Protein AF-A0A2T2SZ74-F1 (afdb_monomer_lite)

Structure (mmCIF, N/CA/C/O backbone):
data_AF-A0A2T2SZ74-F1
#
_entry.id   AF-A0A2T2SZ74-F1
#
loop_
_atom_site.group_PDB
_atom_site.id
_atom_site.type_symbol
_atom_site.label_atom_id
_atom_site.label_alt_id
_atom_site.label_comp_id
_atom_site.label_asym_id
_atom_site.label_entity_id
_atom_site.label_seq_id
_atom_site.pdbx_PDB_ins_code
_atom_site.Cartn_x
_atom_site.Cartn_y
_atom_site.Cartn_z
_atom_site.occupancy
_atom_site.B_iso_or_equiv
_atom_site.auth_seq_id
_atom_site.auth_comp_id
_atom_site.auth_asym_id
_atom_site.auth_atom_id
_atom_site.pdbx_PDB_model_num
ATOM 1 N N . PHE A 1 1 ? 0.973 -10.453 18.880 1.00 66.38 1 PHE A N 1
ATOM 2 C CA . PHE A 1 1 ? 1.514 -9.460 17.927 1.00 66.38 1 PHE A CA 1
ATOM 3 C C . PHE A 1 1 ? 2.336 -10.103 16.810 1.00 66.38 1 PHE A C 1
ATOM 5 O O . PHE A 1 1 ? 1.967 -9.933 15.658 1.00 66.38 1 PHE A O 1
ATOM 12 N N . HIS A 1 2 ? 3.366 -10.906 17.109 1.00 70.88 2 HIS A N 1
ATOM 13 C CA . HIS A 1 2 ? 4.207 -11.551 16.082 1.00 70.88 2 HIS 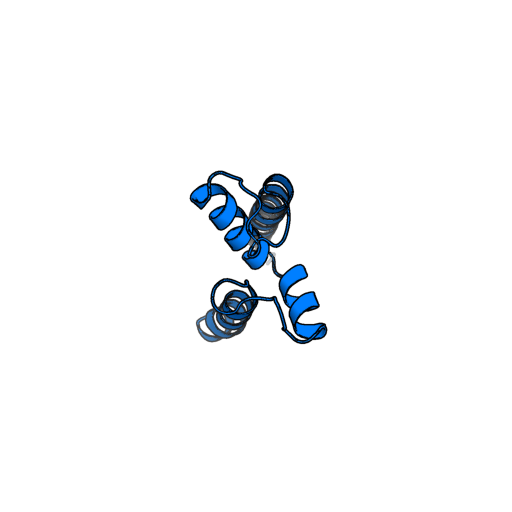A CA 1
ATOM 14 C C . HIS A 1 2 ? 3.452 -12.371 15.026 1.00 70.88 2 HIS A C 1
ATOM 16 O O . HIS A 1 2 ? 3.762 -12.256 13.847 1.00 70.88 2 HIS A O 1
ATOM 22 N N . ALA A 1 3 ? 2.445 -13.156 15.426 1.00 79.06 3 ALA A N 1
ATOM 23 C CA . ALA A 1 3 ? 1.671 -13.964 14.484 1.00 79.06 3 ALA A CA 1
ATOM 24 C C . ALA A 1 3 ? 0.915 -13.105 13.458 1.00 79.06 3 ALA A C 1
ATOM 26 O O . ALA A 1 3 ? 0.960 -13.409 12.279 1.00 79.06 3 ALA A O 1
ATOM 27 N N . ILE A 1 4 ? 0.288 -12.002 13.884 1.00 80.25 4 ILE A N 1
ATOM 28 C CA . ILE A 1 4 ? -0.419 -11.075 12.985 1.00 80.25 4 ILE A CA 1
ATOM 29 C C . ILE A 1 4 ? 0.587 -10.386 12.062 1.00 80.25 4 ILE A C 1
ATOM 31 O O . ILE A 1 4 ? 0.401 -10.376 10.850 1.00 80.25 4 ILE A O 1
ATOM 35 N N . MET A 1 5 ? 1.687 -9.871 12.619 1.00 79.44 5 MET A N 1
ATOM 36 C CA . MET A 1 5 ? 2.720 -9.216 11.818 1.00 79.44 5 MET A CA 1
ATOM 37 C C . MET A 1 5 ? 3.245 -10.159 10.734 1.00 79.44 5 MET A C 1
ATOM 39 O O . MET A 1 5 ? 3.215 -9.798 9.568 1.00 79.44 5 MET A O 1
ATOM 43 N N . ASN A 1 6 ? 3.621 -11.392 11.075 1.00 82.31 6 ASN A N 1
ATOM 44 C CA . ASN A 1 6 ? 4.183 -12.328 10.102 1.00 82.31 6 ASN A CA 1
ATOM 45 C C . ASN A 1 6 ? 3.132 -12.901 9.141 1.00 82.31 6 ASN A C 1
ATOM 47 O O . ASN A 1 6 ? 3.411 -13.011 7.951 1.00 82.31 6 ASN A O 1
ATOM 51 N N . LEU A 1 7 ? 1.930 -13.231 9.623 1.00 85.69 7 LEU A N 1
ATOM 52 C CA . LEU A 1 7 ? 0.870 -13.817 8.798 1.00 85.69 7 LEU A CA 1
ATOM 53 C C . LEU A 1 7 ? 0.368 -12.847 7.729 1.00 85.69 7 LEU A C 1
ATOM 55 O O . LEU A 1 7 ? -0.019 -13.306 6.665 1.00 85.69 7 LEU A O 1
ATOM 59 N N . PHE A 1 8 ? 0.377 -11.536 7.986 1.00 84.38 8 PHE A N 1
ATOM 60 C CA . PHE A 1 8 ? -0.064 -10.540 7.008 1.00 84.38 8 PHE A CA 1
ATOM 61 C C . PHE A 1 8 ? 1.098 -9.904 6.233 1.00 84.38 8 PHE A C 1
ATOM 63 O O . PHE A 1 8 ? 0.998 -9.779 5.014 1.00 84.38 8 PHE A O 1
ATOM 70 N N . LEU A 1 9 ? 2.218 -9.542 6.878 1.00 83.94 9 LEU A N 1
ATOM 71 C CA . LEU A 1 9 ? 3.336 -8.900 6.168 1.00 83.94 9 LEU A CA 1
ATOM 72 C C . LEU A 1 9 ? 4.031 -9.836 5.191 1.00 83.94 9 LEU A C 1
ATOM 74 O O . LEU A 1 9 ? 4.348 -9.391 4.092 1.00 83.94 9 LEU A O 1
ATOM 78 N N . LEU A 1 10 ? 4.273 -11.101 5.554 1.00 85.88 10 LEU A N 1
ATOM 79 C CA . LEU A 1 10 ? 4.962 -12.027 4.652 1.00 85.88 10 LEU A CA 1
ATOM 80 C C . LEU A 1 10 ? 4.205 -12.207 3.330 1.00 85.88 10 LEU A C 1
ATOM 82 O O . LEU A 1 10 ? 4.814 -11.960 2.288 1.00 85.88 10 LEU A O 1
ATOM 86 N N . PRO A 1 11 ? 2.904 -12.564 3.307 1.00 83.44 11 PRO A N 1
ATOM 87 C CA . PRO A 1 11 ? 2.195 -12.701 2.041 1.00 83.44 11 PRO A CA 1
ATOM 88 C C . PRO A 1 11 ? 2.067 -11.370 1.300 1.00 83.44 11 PRO A C 1
ATOM 90 O O . PRO A 1 11 ? 2.269 -11.355 0.090 1.00 83.44 11 PRO A O 1
ATOM 93 N N . LEU A 1 12 ? 1.815 -10.246 1.985 1.00 86.06 12 LEU A N 1
ATOM 94 C CA . LEU A 1 12 ? 1.769 -8.930 1.330 1.00 86.06 12 LEU A CA 1
ATOM 95 C C . LEU A 1 12 ? 3.104 -8.565 0.674 1.00 86.06 12 LEU A C 1
ATOM 97 O O . LEU A 1 12 ? 3.124 -7.982 -0.408 1.00 86.06 12 LEU A O 1
ATOM 101 N N . TRP A 1 13 ? 4.221 -8.915 1.302 1.00 84.88 13 TRP A N 1
ATOM 102 C CA . TRP A 1 13 ? 5.546 -8.666 0.755 1.00 84.88 13 TRP A CA 1
ATOM 103 C C . TRP A 1 13 ? 5.861 -9.596 -0.421 1.00 84.88 13 TRP A C 1
ATOM 105 O O . TRP A 1 13 ? 6.303 -9.119 -1.468 1.00 84.88 13 TRP A O 1
ATOM 115 N N . PHE A 1 14 ? 5.550 -10.890 -0.314 1.00 84.88 14 PHE A N 1
ATOM 116 C CA . PHE A 1 14 ? 5.712 -11.841 -1.419 1.00 84.88 14 PHE A CA 1
ATOM 117 C C . PHE A 1 14 ? 4.863 -11.474 -2.643 1.00 84.88 14 PHE A C 1
ATOM 119 O O . PHE A 1 14 ? 5.350 -11.547 -3.771 1.00 84.88 14 PHE A O 1
ATOM 126 N N . LEU A 1 15 ? 3.627 -11.017 -2.426 1.00 85.31 15 LEU A N 1
ATOM 127 C CA . LEU A 1 15 ? 2.703 -10.588 -3.479 1.00 85.31 15 LEU A CA 1
ATOM 128 C C . LEU A 1 15 ? 2.890 -9.125 -3.911 1.00 85.31 15 LEU A C 1
ATOM 130 O O . LEU A 1 15 ? 2.093 -8.617 -4.689 1.00 85.31 15 LEU A O 1
ATOM 134 N N . SER A 1 16 ? 3.907 -8.413 -3.427 1.00 82.31 16 SER A N 1
ATOM 135 C CA . SER A 1 16 ? 4.141 -7.012 -3.821 1.00 82.31 16 SER A CA 1
ATOM 136 C C . SER A 1 16 ? 4.798 -6.855 -5.199 1.00 82.31 16 SER A C 1
ATOM 138 O O . SER A 1 16 ? 4.997 -5.739 -5.673 1.00 82.31 16 SER A O 1
ATOM 140 N N . GLY A 1 17 ? 5.220 -7.953 -5.831 1.00 78.94 17 GLY A N 1
ATOM 141 C CA . GLY A 1 17 ? 6.026 -7.894 -7.052 1.00 78.94 17 GLY A CA 1
ATOM 142 C C . GLY A 1 17 ? 7.497 -7.506 -6.819 1.00 78.94 17 GLY A C 1
ATOM 143 O O . GLY A 1 17 ? 8.237 -7.287 -7.780 1.00 78.94 17 GLY A O 1
ATOM 144 N N . ALA A 1 18 ? 7.941 -7.377 -5.559 1.00 80.50 18 ALA A N 1
ATOM 145 C CA . ALA A 1 18 ? 9.341 -7.104 -5.217 1.00 80.50 18 ALA A CA 1
ATOM 146 C C . ALA A 1 18 ? 10.221 -8.360 -5.304 1.00 80.50 18 ALA A C 1
ATOM 148 O O . ALA A 1 18 ? 11.291 -8.313 -5.904 1.00 80.50 18 ALA A O 1
ATOM 149 N N . MET A 1 19 ? 9.758 -9.468 -4.714 1.00 81.19 19 MET A N 1
ATOM 150 C CA . MET A 1 19 ? 10.468 -10.755 -4.684 1.00 81.19 19 MET A CA 1
ATOM 151 C C . MET A 1 19 ? 10.272 -11.566 -5.966 1.00 81.19 19 MET A C 1
ATOM 153 O O . MET A 1 19 ? 11.222 -12.151 -6.477 1.00 81.19 19 MET A O 1
ATOM 157 N N . PHE A 1 20 ? 9.041 -11.591 -6.481 1.00 81.62 20 PHE A N 1
ATOM 158 C CA . PHE A 1 20 ? 8.664 -12.373 -7.653 1.00 81.62 20 PHE A CA 1
ATOM 159 C C . PHE A 1 20 ? 8.013 -11.471 -8.703 1.00 81.62 20 PHE A C 1
ATOM 161 O O . PHE A 1 20 ? 7.089 -10.730 -8.362 1.00 81.62 20 PHE A O 1
ATOM 168 N N . PRO A 1 21 ? 8.458 -11.510 -9.969 1.00 77.00 21 PRO A N 1
ATOM 169 C CA . PRO A 1 21 ? 7.824 -10.743 -11.032 1.00 77.00 21 PRO A CA 1
ATOM 170 C C . PRO A 1 21 ? 6.407 -11.262 -11.314 1.00 77.00 21 PRO A C 1
ATOM 172 O O . PRO A 1 21 ? 6.147 -12.463 -11.268 1.00 77.00 21 PRO A O 1
ATOM 175 N N . ILE A 1 22 ? 5.488 -10.350 -11.642 1.00 77.56 22 ILE A N 1
ATOM 176 C CA . ILE A 1 22 ? 4.092 -10.689 -11.972 1.00 77.56 22 ILE A CA 1
ATOM 177 C C . ILE A 1 22 ? 3.939 -11.286 -13.383 1.00 77.56 22 ILE A C 1
ATOM 179 O O . ILE A 1 22 ? 2.966 -11.988 -13.661 1.00 77.56 22 ILE A O 1
ATOM 183 N N . SER A 1 23 ? 4.900 -11.034 -14.279 1.00 74.06 23 SER A N 1
ATOM 184 C CA . SER A 1 23 ? 4.888 -11.527 -15.658 1.00 74.06 23 SER A CA 1
ATOM 185 C C . SER A 1 23 ? 4.978 -13.057 -15.682 1.00 74.06 23 SER A C 1
ATOM 187 O O . SER A 1 23 ? 6.041 -13.620 -15.426 1.00 74.06 23 SER A O 1
ATOM 189 N N . GLY A 1 24 ? 3.857 -13.719 -15.983 1.00 75.25 24 GLY A N 1
ATOM 190 C CA . GLY A 1 24 ? 3.738 -15.183 -16.026 1.00 75.25 24 GLY A CA 1
ATOM 191 C C . GLY A 1 24 ? 3.084 -15.821 -14.793 1.00 75.25 24 GLY A C 1
ATOM 192 O O . GLY A 1 24 ? 2.968 -17.043 -14.739 1.00 75.25 24 GLY A O 1
ATOM 193 N N . ALA A 1 25 ? 2.626 -15.030 -13.816 1.00 82.00 25 ALA A N 1
ATOM 194 C CA . ALA A 1 25 ? 1.902 -15.549 -12.654 1.00 82.00 25 ALA A CA 1
ATOM 195 C C . ALA A 1 25 ? 0.471 -16.000 -13.009 1.00 82.00 25 ALA A C 1
ATOM 197 O O . ALA A 1 25 ? -0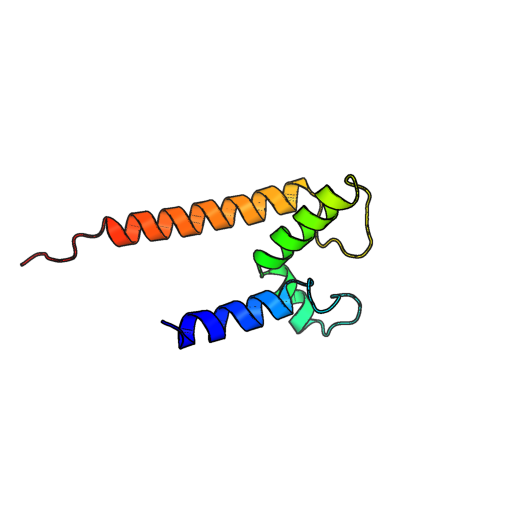.143 -15.487 -13.947 1.00 82.00 25 ALA A O 1
ATOM 198 N N . ALA A 1 26 ? -0.096 -16.920 -12.219 1.00 86.62 26 ALA A N 1
ATOM 199 C CA . ALA A 1 26 ? -1.490 -17.346 -12.369 1.00 86.62 26 ALA A CA 1
ATOM 200 C C . ALA A 1 26 ? -2.463 -16.149 -12.242 1.00 86.62 26 ALA A C 1
ATOM 202 O O . ALA A 1 26 ? -2.212 -15.263 -11.420 1.00 86.62 26 ALA A O 1
ATOM 203 N N . PRO A 1 27 ? -3.603 -16.125 -12.964 1.00 85.31 27 PRO A N 1
ATOM 204 C CA . PRO A 1 27 ? -4.526 -14.980 -12.967 1.00 85.31 27 PRO A CA 1
ATOM 205 C C . PRO A 1 27 ? -5.005 -14.552 -11.572 1.00 85.31 27 PRO A C 1
ATOM 207 O O . PRO A 1 27 ? -5.137 -13.365 -11.290 1.00 85.31 27 PRO A O 1
ATOM 210 N N . VAL A 1 28 ? -5.201 -15.517 -10.668 1.00 87.00 28 VAL A N 1
ATOM 211 C CA . VAL A 1 28 ? -5.587 -15.257 -9.271 1.00 87.00 28 VAL A CA 1
ATOM 212 C C . VAL A 1 28 ? -4.498 -14.486 -8.524 1.00 87.00 28 VAL A C 1
ATOM 214 O O . VAL A 1 28 ? -4.794 -13.529 -7.815 1.00 87.00 28 VAL A O 1
ATOM 217 N N . LEU A 1 29 ? -3.229 -14.863 -8.705 1.00 84.31 29 LEU A N 1
ATOM 218 C CA . LEU A 1 29 ? -2.106 -14.156 -8.089 1.00 84.31 29 LEU A CA 1
ATOM 219 C C . LEU A 1 29 ? -1.973 -12.746 -8.657 1.00 84.31 29 LEU A C 1
ATOM 221 O O . LEU A 1 29 ? -1.737 -11.816 -7.894 1.00 84.31 29 LEU A O 1
ATOM 225 N N . GLN A 1 30 ? -2.190 -12.574 -9.964 1.00 84.31 30 GLN A N 1
ATOM 226 C CA . GLN A 1 30 ? -2.189 -11.246 -10.571 1.00 84.31 30 GLN A CA 1
ATOM 227 C C . GLN A 1 30 ? -3.249 -10.351 -9.920 1.00 84.31 30 GLN A C 1
ATOM 229 O O . GLN A 1 30 ? -2.924 -9.253 -9.475 1.00 84.31 30 GLN A O 1
ATOM 234 N N . ALA A 1 31 ? -4.485 -10.840 -9.772 1.00 86.00 31 ALA A N 1
ATOM 235 C CA . ALA A 1 31 ? -5.555 -10.093 -9.111 1.00 86.00 31 ALA A CA 1
ATOM 236 C C . ALA A 1 31 ? -5.193 -9.700 -7.666 1.00 86.00 31 ALA A C 1
ATOM 238 O O . ALA A 1 31 ? -5.431 -8.564 -7.256 1.00 86.00 31 ALA A O 1
ATOM 239 N N . LEU A 1 32 ? -4.560 -10.601 -6.906 1.00 87.12 32 LEU A N 1
ATOM 240 C CA . LEU A 1 32 ? -4.119 -10.295 -5.543 1.00 87.12 32 LEU A CA 1
ATOM 241 C C . LEU A 1 32 ? -3.014 -9.224 -5.504 1.00 87.12 32 LEU A C 1
ATOM 243 O O . LEU A 1 32 ? -3.031 -8.368 -4.619 1.00 87.12 32 LEU A O 1
ATOM 247 N N . VAL A 1 33 ? -2.088 -9.224 -6.468 1.00 87.38 33 VAL A N 1
ATOM 248 C CA . VAL A 1 33 ? -1.042 -8.189 -6.584 1.00 87.38 33 VAL A CA 1
ATOM 249 C C . VAL A 1 33 ? -1.663 -6.818 -6.881 1.00 87.38 33 VAL A C 1
ATOM 251 O O . VAL A 1 33 ? -1.225 -5.826 -6.299 1.00 87.38 33 VAL A O 1
ATOM 254 N N . TRP A 1 34 ? -2.703 -6.759 -7.723 1.00 84.31 34 TRP A N 1
ATOM 255 C CA . TRP A 1 34 ? -3.427 -5.522 -8.064 1.00 84.31 34 TRP A CA 1
ATOM 256 C C . TRP A 1 34 ? -4.188 -4.906 -6.885 1.00 84.31 34 TRP A C 1
ATOM 258 O O . TRP A 1 34 ? -4.318 -3.684 -6.812 1.00 84.31 34 TRP A O 1
ATOM 268 N N . VAL A 1 35 ? -4.686 -5.731 -5.962 1.00 88.00 35 VAL A N 1
ATOM 269 C CA . VAL A 1 35 ? -5.377 -5.270 -4.743 1.00 88.00 35 VAL A CA 1
ATOM 270 C C . VAL A 1 35 ? -4.384 -4.841 -3.659 1.00 88.00 35 VAL A C 1
ATOM 272 O O . VAL A 1 35 ? -4.705 -4.015 -2.806 1.00 88.00 35 VAL A O 1
ATOM 275 N N . ASN A 1 36 ? -3.168 -5.383 -3.678 1.00 89.50 36 ASN A N 1
ATOM 276 C CA . ASN A 1 36 ? -2.172 -5.141 -2.646 1.00 89.50 36 ASN A CA 1
ATOM 277 C C . ASN A 1 36 ? -1.578 -3.711 -2.733 1.00 89.50 36 ASN A C 1
ATOM 279 O O . ASN A 1 36 ? -0.866 -3.397 -3.690 1.00 89.50 36 ASN A O 1
ATOM 283 N N . PRO A 1 37 ? -1.775 -2.846 -1.715 1.00 85.88 37 PRO A N 1
ATOM 284 C CA . PRO A 1 37 ? -1.256 -1.474 -1.716 1.00 85.88 37 PRO A CA 1
ATOM 285 C C . PRO A 1 37 ? 0.281 -1.410 -1.698 1.00 85.88 37 PRO A C 1
ATOM 287 O O . PRO A 1 37 ? 0.865 -0.426 -2.159 1.00 85.88 37 PRO A O 1
ATOM 290 N N . VAL A 1 38 ? 0.950 -2.462 -1.208 1.00 87.38 38 VAL A N 1
ATOM 291 C CA . VAL A 1 38 ? 2.420 -2.558 -1.180 1.00 87.38 38 VAL A CA 1
ATOM 292 C C . VAL A 1 38 ? 2.987 -2.687 -2.597 1.00 87.38 38 VAL A C 1
ATOM 294 O O . VAL A 1 38 ? 4.067 -2.164 -2.869 1.00 87.38 38 VAL A O 1
ATOM 297 N N . SER A 1 39 ? 2.243 -3.289 -3.530 1.00 89.31 39 SER A N 1
ATOM 298 C CA . SER A 1 39 ? 2.647 -3.395 -4.938 1.00 89.31 39 SER A CA 1
ATOM 299 C C . SER A 1 39 ? 2.831 -2.022 -5.587 1.00 89.31 39 SER A C 1
ATOM 301 O O . SER A 1 39 ? 3.792 -1.793 -6.321 1.00 89.31 39 SER A O 1
ATOM 303 N N . TYR A 1 40 ? 1.954 -1.069 -5.259 1.00 89.19 40 TYR A N 1
ATOM 304 C CA . TYR A 1 40 ? 2.035 0.309 -5.748 1.00 89.19 40 TYR A CA 1
ATOM 305 C C . TYR A 1 40 ? 3.205 1.074 -5.126 1.00 89.19 40 TYR A C 1
ATOM 307 O O . TYR A 1 40 ? 3.849 1.859 -5.817 1.00 89.19 40 TYR A O 1
ATOM 315 N N . ALA A 1 41 ? 3.547 0.792 -3.865 1.00 87.56 41 ALA A N 1
ATOM 316 C CA . ALA A 1 41 ? 4.717 1.388 -3.221 1.00 87.56 41 ALA A CA 1
ATOM 317 C C . ALA A 1 41 ? 6.023 0.931 -3.898 1.00 87.56 41 ALA A C 1
ATOM 319 O O . ALA A 1 41 ? 6.885 1.752 -4.216 1.00 87.56 41 ALA A O 1
ATOM 320 N N . VAL A 1 42 ? 6.142 -0.369 -4.193 1.00 88.62 42 VAL A N 1
ATOM 321 C CA . VAL A 1 42 ? 7.285 -0.942 -4.927 1.00 88.62 42 VAL A CA 1
ATOM 322 C C . VAL A 1 42 ? 7.352 -0.384 -6.352 1.00 88.62 42 VAL A C 1
ATOM 324 O O . VAL A 1 42 ? 8.420 0.014 -6.814 1.00 88.62 42 VAL A O 1
ATOM 327 N N . SER A 1 43 ? 6.211 -0.301 -7.038 1.00 88.00 43 SER A N 1
ATOM 328 C CA . SER A 1 43 ? 6.106 0.274 -8.383 1.00 88.00 43 SER A CA 1
ATOM 329 C C . SER A 1 43 ? 6.482 1.766 -8.416 1.00 88.00 43 SER A C 1
ATOM 331 O O . SER A 1 43 ? 7.190 2.211 -9.321 1.00 88.00 43 SER A O 1
ATOM 333 N N . GLY A 1 44 ? 6.083 2.548 -7.409 1.00 86.31 44 GLY A N 1
ATOM 334 C CA . GLY A 1 44 ? 6.471 3.955 -7.261 1.00 86.31 44 GLY A CA 1
ATOM 335 C C . GLY A 1 44 ? 7.971 4.137 -7.010 1.00 86.31 44 GLY A C 1
ATOM 336 O O . GLY A 1 44 ? 8.601 4.989 -7.638 1.00 86.31 44 GLY A O 1
ATOM 337 N N . LEU A 1 45 ? 8.571 3.291 -6.166 1.00 86.81 45 LEU A N 1
ATOM 338 C CA . LEU A 1 45 ? 10.022 3.278 -5.947 1.00 86.81 45 LEU A CA 1
ATOM 339 C C . LEU A 1 45 ? 10.792 2.969 -7.237 1.00 86.81 45 LEU A C 1
ATOM 341 O O . LEU A 1 45 ? 11.776 3.646 -7.529 1.00 86.81 45 LEU A O 1
ATOM 345 N N . ARG A 1 46 ? 10.327 2.005 -8.045 1.00 86.94 46 ARG A N 1
ATOM 346 C CA . ARG A 1 46 ? 10.940 1.704 -9.352 1.00 86.94 46 ARG A CA 1
ATOM 347 C C . ARG A 1 46 ? 10.913 2.917 -10.283 1.00 86.94 46 ARG A C 1
ATOM 349 O O . ARG A 1 46 ? 11.932 3.201 -10.901 1.00 86.94 46 ARG A O 1
ATOM 356 N N . HIS A 1 47 ? 9.817 3.679 -10.331 1.00 85.56 47 HIS A N 1
ATOM 357 C CA . HIS A 1 47 ? 9.794 4.925 -11.107 1.00 85.56 47 HIS A CA 1
ATOM 358 C C . HIS A 1 47 ? 10.834 5.933 -10.630 1.00 85.56 47 HIS A C 1
ATOM 360 O O . HIS A 1 47 ? 11.537 6.505 -11.457 1.00 85.56 47 HIS A O 1
ATOM 366 N N . GLY A 1 48 ? 10.947 6.142 -9.316 1.00 84.50 48 GLY A N 1
ATOM 367 C CA . GLY A 1 48 ? 11.916 7.087 -8.759 1.00 84.50 48 GLY A CA 1
ATOM 368 C C . GLY A 1 48 ? 13.364 6.691 -9.058 1.00 84.50 48 GLY A C 1
ATOM 369 O O . GLY A 1 48 ? 14.175 7.547 -9.399 1.00 84.50 48 GLY A O 1
ATOM 370 N N . LEU A 1 49 ? 13.677 5.394 -8.988 1.00 85.00 49 LEU A N 1
ATOM 371 C CA . LEU A 1 49 ? 15.026 4.872 -9.235 1.00 85.00 49 LEU A CA 1
ATOM 372 C C . LEU A 1 49 ? 15.391 4.799 -10.727 1.00 85.00 49 LEU A C 1
ATOM 374 O O . LEU A 1 49 ? 16.559 4.956 -11.070 1.00 85.00 4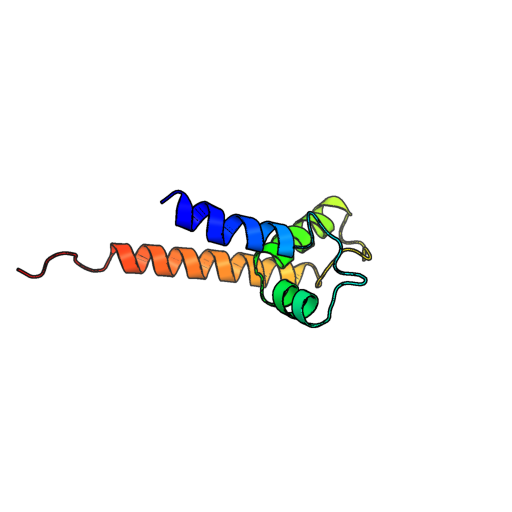9 LEU A O 1
ATOM 378 N N . HIS A 1 50 ? 14.414 4.584 -11.612 1.00 83.69 50 HIS A N 1
ATOM 379 C CA . HIS A 1 50 ? 14.621 4.484 -13.064 1.00 83.69 50 HIS A CA 1
ATOM 380 C C . HIS A 1 50 ? 14.295 5.779 -13.830 1.00 83.69 50 HIS A C 1
ATOM 382 O O . HIS A 1 50 ? 14.165 5.756 -15.052 1.00 83.69 50 HIS A O 1
ATOM 388 N N . GLY A 1 51 ? 14.158 6.914 -13.137 1.00 77.62 51 GLY A N 1
ATOM 389 C CA . GLY A 1 51 ? 13.969 8.220 -13.778 1.00 77.62 51 GLY A CA 1
ATOM 390 C C . GLY A 1 51 ? 12.632 8.375 -14.509 1.00 77.62 51 GLY A C 1
ATOM 391 O O . GLY A 1 51 ? 12.571 9.054 -15.528 1.00 77.62 51 GLY A O 1
ATOM 392 N N . PHE A 1 52 ? 11.570 7.743 -14.005 1.00 71.31 52 PHE A N 1
ATOM 393 C CA . PHE A 1 52 ? 10.213 7.763 -14.570 1.00 71.31 52 PHE A CA 1
ATOM 394 C C . PHE A 1 52 ? 10.081 7.204 -15.995 1.00 71.31 52 PHE A C 1
ATOM 396 O O . PHE A 1 52 ? 9.044 7.391 -16.628 1.00 71.31 52 PHE A O 1
ATOM 403 N N . ALA A 1 53 ? 11.089 6.484 -16.492 1.00 70.50 53 ALA A N 1
ATOM 404 C CA . ALA A 1 53 ? 10.969 5.729 -17.731 1.00 70.50 53 ALA A CA 1
ATOM 405 C C . ALA A 1 53 ? 9.997 4.548 -17.555 1.00 70.50 53 ALA A C 1
ATOM 407 O O . ALA A 1 53 ? 9.965 3.913 -16.493 1.00 70.50 53 ALA A O 1
ATOM 408 N N . GLU A 1 54 ? 9.229 4.226 -18.601 1.00 64.81 54 GLU A N 1
ATOM 409 C CA . GLU A 1 54 ? 8.401 3.020 -18.606 1.00 64.81 54 GLU A CA 1
ATOM 410 C C . GLU A 1 54 ? 9.307 1.789 -18.527 1.00 64.81 54 GLU A C 1
ATOM 412 O O . GLU A 1 54 ? 10.053 1.468 -19.451 1.00 64.81 54 GLU A O 1
ATOM 417 N N . THR A 1 55 ? 9.272 1.115 -17.379 1.00 66.06 55 THR A N 1
ATOM 418 C CA . THR A 1 55 ? 10.007 -0.128 -17.156 1.00 66.06 55 THR A CA 1
ATOM 419 C C . THR A 1 55 ? 9.015 -1.288 -17.113 1.00 66.06 55 THR A C 1
ATOM 421 O O . THR A 1 55 ? 7.948 -1.159 -16.515 1.00 66.06 55 THR A O 1
ATOM 424 N N . PRO A 1 56 ? 9.349 -2.458 -17.687 1.00 64.12 56 PRO A N 1
ATOM 425 C CA . PRO A 1 56 ? 8.426 -3.597 -17.778 1.00 64.12 56 PRO A CA 1
ATOM 426 C C . PRO A 1 56 ? 8.023 -4.201 -16.417 1.00 64.12 56 PRO A C 1
ATOM 428 O O . PRO A 1 56 ? 7.179 -5.088 -16.362 1.00 64.12 56 PRO A O 1
ATOM 431 N N . ALA A 1 57 ? 8.615 -3.734 -15.313 1.00 68.62 57 ALA A N 1
ATOM 432 C CA . ALA A 1 57 ? 8.366 -4.204 -13.950 1.00 68.62 57 ALA A CA 1
ATOM 433 C C . ALA A 1 57 ? 7.464 -3.262 -13.121 1.00 68.62 57 ALA A C 1
ATOM 435 O O . ALA A 1 57 ? 7.416 -3.373 -11.893 1.00 68.62 57 ALA A O 1
ATOM 436 N N . VAL A 1 58 ? 6.795 -2.311 -13.771 1.00 75.44 58 VAL A N 1
ATOM 437 C CA . VAL A 1 58 ? 5.911 -1.321 -13.149 1.00 75.44 58 VAL A CA 1
ATOM 438 C C . VAL A 1 58 ? 4.448 -1.745 -13.295 1.00 75.44 58 VAL A C 1
ATOM 440 O O . VAL A 1 58 ? 4.030 -2.178 -14.363 1.00 75.44 58 VAL A O 1
ATOM 443 N N . LEU A 1 59 ? 3.660 -1.596 -12.225 1.00 75.88 59 LEU A N 1
ATOM 444 C CA . LEU A 1 59 ? 2.237 -1.966 -12.217 1.00 75.88 59 LEU A CA 1
ATOM 445 C C . LEU A 1 59 ? 1.326 -0.891 -12.830 1.00 75.88 59 LEU A C 1
ATOM 447 O O . LEU A 1 59 ? 0.364 -1.201 -13.522 1.00 75.88 59 LEU A O 1
ATOM 451 N N . ALA A 1 60 ? 1.591 0.373 -12.511 1.00 80.62 60 ALA A N 1
ATOM 452 C CA . ALA A 1 60 ? 0.766 1.517 -12.887 1.00 80.62 60 ALA A CA 1
ATOM 453 C C . ALA A 1 60 ? 1.631 2.774 -12.927 1.00 80.62 60 ALA A C 1
ATOM 455 O O . ALA A 1 60 ? 2.668 2.803 -12.273 1.00 80.62 60 ALA A O 1
ATOM 456 N N . GLY A 1 61 ? 1.191 3.826 -13.622 1.00 83.00 61 GLY A N 1
ATOM 457 C CA . GLY A 1 61 ? 1.941 5.081 -13.719 1.00 83.00 61 GLY A CA 1
ATOM 458 C C . GLY A 1 61 ? 2.302 5.707 -12.356 1.00 83.00 61 GLY A C 1
ATOM 459 O O . GLY A 1 61 ? 1.671 5.414 -11.330 1.00 83.00 61 GLY A O 1
ATOM 460 N N . PRO A 1 62 ? 3.293 6.613 -12.321 1.00 83.25 62 PRO A N 1
ATOM 461 C CA . PRO A 1 62 ? 3.878 7.114 -11.076 1.00 83.25 62 PRO A CA 1
ATOM 462 C C . PRO A 1 62 ? 2.865 7.877 -10.209 1.00 83.25 62 PRO A C 1
ATOM 464 O O . PRO A 1 62 ? 2.857 7.727 -8.988 1.00 83.25 62 PRO A O 1
ATOM 467 N N . ALA A 1 63 ? 1.951 8.629 -10.831 1.00 86.31 63 ALA A N 1
ATOM 468 C CA . ALA A 1 63 ? 0.884 9.338 -10.125 1.00 86.31 63 ALA A CA 1
ATOM 469 C C . ALA A 1 63 ? -0.104 8.379 -9.437 1.00 86.31 63 ALA A C 1
ATOM 471 O O . ALA A 1 63 ? -0.467 8.595 -8.283 1.00 86.31 63 ALA A O 1
ATOM 472 N N . VAL A 1 64 ? -0.495 7.290 -10.111 1.00 86.94 64 VAL A N 1
ATOM 473 C CA . VAL A 1 64 ? -1.397 6.272 -9.543 1.00 86.94 64 VAL A CA 1
ATOM 474 C C . VAL A 1 64 ? -0.736 5.594 -8.349 1.00 86.94 64 VAL A C 1
ATOM 476 O O . VAL A 1 64 ? -1.368 5.441 -7.307 1.00 86.94 64 VAL A O 1
ATOM 479 N N . CYS A 1 65 ? 0.551 5.258 -8.467 1.00 87.50 65 CYS A N 1
ATOM 480 C CA . CYS A 1 65 ? 1.309 4.671 -7.367 1.00 87.50 65 CYS A CA 1
ATOM 481 C C . CYS A 1 65 ? 1.303 5.578 -6.126 1.00 87.50 65 CYS A C 1
ATOM 483 O O . CYS A 1 65 ? 0.984 5.119 -5.030 1.00 87.50 65 CYS A O 1
ATOM 485 N N . LEU A 1 66 ? 1.578 6.875 -6.299 1.00 87.56 66 LEU A N 1
ATOM 486 C CA . LEU A 1 66 ? 1.576 7.842 -5.197 1.00 87.56 66 LEU A CA 1
ATOM 487 C C . LEU A 1 66 ? 0.191 8.027 -4.571 1.00 87.56 66 LEU A C 1
ATOM 489 O O . LEU A 1 66 ? 0.082 8.063 -3.346 1.00 87.56 66 LEU A O 1
ATOM 493 N N . VAL A 1 67 ? -0.863 8.117 -5.385 1.00 92.38 67 VAL A N 1
ATOM 494 C CA . VAL A 1 67 ? -2.238 8.277 -4.889 1.00 92.38 67 VAL A CA 1
ATOM 495 C C . VAL A 1 67 ? -2.681 7.050 -4.098 1.00 92.38 67 VAL A C 1
ATOM 497 O O . VAL A 1 67 ? -3.221 7.202 -3.005 1.00 92.38 67 VAL A O 1
ATOM 500 N N . VAL A 1 68 ? -2.429 5.840 -4.602 1.00 91.06 68 VAL A N 1
ATOM 501 C CA . VAL A 1 68 ? -2.840 4.602 -3.923 1.00 91.06 68 VAL A CA 1
ATOM 502 C C . VAL A 1 68 ? -2.053 4.407 -2.630 1.00 91.06 68 VAL A C 1
ATOM 504 O O . VAL A 1 68 ? -2.649 4.182 -1.576 1.00 91.06 68 VAL A O 1
ATOM 507 N N . THR A 1 69 ? -0.725 4.540 -2.674 1.00 90.25 69 THR A N 1
ATOM 508 C CA . THR A 1 69 ? 0.115 4.383 -1.480 1.00 90.25 69 THR A CA 1
ATOM 509 C C . THR A 1 69 ? -0.159 5.482 -0.451 1.00 90.25 69 THR A C 1
ATOM 511 O O . THR A 1 69 ? -0.330 5.180 0.730 1.00 90.25 69 THR A O 1
ATOM 514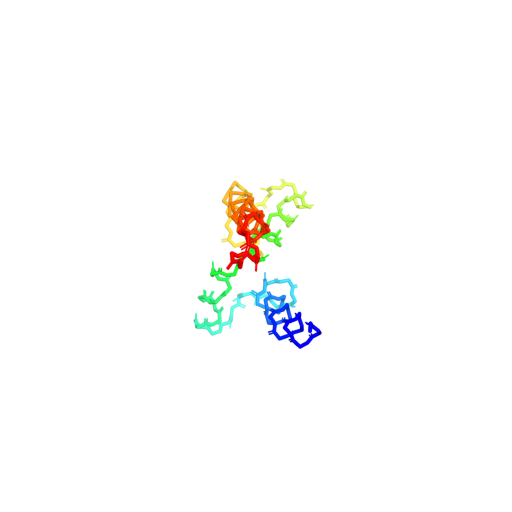 N N . GLY A 1 70 ? -0.266 6.742 -0.881 1.00 91.88 70 GLY A N 1
ATOM 515 C CA . GLY A 1 70 ? -0.594 7.868 -0.006 1.00 91.88 70 GLY A CA 1
ATOM 516 C C . GLY A 1 70 ? -1.999 7.759 0.587 1.00 91.88 70 GLY A C 1
ATOM 517 O O . GLY A 1 70 ? -2.177 7.946 1.788 1.00 91.88 70 GLY A O 1
ATOM 518 N N . GLY A 1 71 ? -2.988 7.373 -0.221 1.00 93.75 71 GLY A N 1
ATOM 519 C CA . GLY A 1 71 ? -4.359 7.135 0.227 1.00 93.75 71 GLY A CA 1
ATOM 520 C C . GLY A 1 71 ? -4.448 6.013 1.259 1.00 93.75 71 GLY A C 1
ATOM 521 O O . GLY A 1 71 ? -5.090 6.182 2.294 1.00 93.75 71 GLY A O 1
ATOM 522 N N . PHE A 1 72 ? -3.746 4.898 1.037 1.00 92.69 72 PHE A N 1
ATOM 523 C CA . PHE A 1 72 ? -3.679 3.801 2.004 1.00 92.69 72 PHE A CA 1
ATOM 524 C C . PHE A 1 72 ? -2.993 4.221 3.314 1.00 92.69 72 PHE A C 1
ATOM 526 O O . PHE A 1 72 ? -3.472 3.888 4.402 1.00 92.69 72 PHE A O 1
ATOM 533 N N . ALA A 1 73 ? -1.910 4.998 3.233 1.00 92.25 73 ALA A N 1
ATOM 534 C CA . ALA A 1 73 ? -1.223 5.526 4.410 1.00 92.25 73 ALA A CA 1
ATOM 535 C C . ALA A 1 73 ? -2.132 6.460 5.228 1.00 92.25 73 ALA A C 1
ATOM 537 O O . ALA A 1 73 ? -2.246 6.308 6.443 1.00 92.25 73 ALA A O 1
ATOM 538 N N . LEU A 1 74 ? -2.839 7.379 4.567 1.00 95.69 74 LEU A N 1
ATOM 539 C CA . LEU A 1 74 ? -3.785 8.280 5.229 1.00 95.69 74 LEU A CA 1
ATOM 540 C C . LEU A 1 74 ? -4.965 7.521 5.840 1.00 95.69 74 LEU A C 1
ATOM 542 O O . LEU A 1 74 ? -5.359 7.814 6.967 1.00 95.69 74 LEU A O 1
ATOM 546 N N . LEU A 1 75 ? -5.505 6.529 5.132 1.00 95.12 75 LEU A N 1
ATOM 547 C CA . LEU A 1 75 ? -6.617 5.713 5.613 1.00 95.12 75 LEU A CA 1
ATOM 548 C C . LEU A 1 75 ? -6.228 4.905 6.853 1.00 95.12 75 LEU A C 1
ATOM 550 O O . LEU A 1 75 ? -6.941 4.936 7.855 1.00 95.12 75 LEU A O 1
ATOM 554 N N . THR A 1 76 ? -5.086 4.218 6.822 1.00 92.00 76 THR A N 1
ATOM 555 C CA . THR A 1 76 ? -4.607 3.436 7.973 1.00 92.00 76 THR A CA 1
ATOM 556 C C . THR A 1 76 ? -4.279 4.331 9.167 1.00 92.00 76 THR A C 1
ATOM 558 O O . THR A 1 76 ? -4.647 3.996 10.296 1.00 92.00 76 THR A O 1
ATOM 561 N N . LEU A 1 77 ? -3.690 5.506 8.929 1.00 92.50 77 LEU A N 1
ATOM 562 C CA . LEU A 1 77 ? -3.447 6.504 9.969 1.00 92.50 77 LEU A CA 1
ATOM 563 C C . LEU A 1 77 ? -4.757 7.034 10.569 1.00 92.50 77 LEU A C 1
ATOM 565 O O . LEU A 1 77 ? -4.885 7.112 11.789 1.00 92.50 77 LEU A O 1
ATOM 569 N N . ALA A 1 78 ? -5.750 7.360 9.740 1.00 93.62 78 ALA A N 1
ATOM 570 C CA . ALA A 1 78 ? -7.053 7.831 10.203 1.00 93.62 78 ALA A CA 1
ATOM 571 C C . ALA A 1 78 ? -7.781 6.766 11.035 1.00 93.62 78 ALA A C 1
ATOM 573 O O . ALA A 1 78 ? -8.325 7.085 12.095 1.00 93.62 78 ALA A O 1
ATOM 574 N N . VAL A 1 79 ? -7.743 5.499 10.604 1.00 93.31 79 VAL A N 1
ATOM 575 C CA . VAL A 1 79 ? -8.289 4.366 11.369 1.00 93.31 79 VAL A CA 1
ATOM 576 C C . VAL A 1 79 ? -7.582 4.235 12.716 1.00 93.31 79 VAL A C 1
ATOM 578 O O . VAL A 1 79 ? -8.258 4.102 13.735 1.00 93.31 79 VAL A O 1
ATOM 581 N N . ALA A 1 80 ? -6.251 4.331 12.751 1.00 91.12 80 ALA A N 1
ATOM 582 C CA . ALA A 1 80 ? -5.487 4.267 13.995 1.00 91.12 80 ALA A CA 1
ATOM 583 C C . ALA A 1 80 ? -5.854 5.418 14.950 1.00 91.12 80 ALA A C 1
ATOM 585 O O . ALA A 1 80 ? -6.158 5.184 16.121 1.00 91.12 80 ALA A O 1
ATOM 586 N N . VAL A 1 81 ? -5.912 6.655 14.446 1.00 93.19 81 VAL A N 1
ATOM 587 C CA . VAL A 1 81 ? -6.324 7.834 15.226 1.00 93.19 81 VAL A CA 1
ATOM 588 C C . VAL A 1 81 ? -7.739 7.662 15.772 1.00 93.19 81 VAL A C 1
ATOM 590 O O . VAL A 1 81 ? -8.002 7.973 16.933 1.00 93.19 81 VAL A O 1
ATOM 593 N N . TRP A 1 82 ? -8.660 7.147 14.963 1.00 91.88 82 TRP A N 1
ATOM 594 C CA . TRP A 1 82 ? -10.032 6.910 15.386 1.00 91.88 82 TRP A CA 1
ATOM 595 C C . TRP A 1 82 ? -10.148 5.806 16.439 1.00 91.88 82 TRP A C 1
ATOM 597 O O . TRP A 1 82 ? -10.898 5.972 17.397 1.00 91.88 82 TRP A O 1
ATOM 607 N N . GLN A 1 83 ? -9.385 4.717 16.313 1.00 89.62 83 GLN A N 1
ATOM 608 C CA . GLN A 1 83 ? -9.341 3.650 17.317 1.00 89.62 83 GLN A CA 1
ATOM 609 C C . GLN A 1 83 ? -8.845 4.165 18.671 1.00 89.62 83 GLN A C 1
ATOM 611 O O . GLN A 1 83 ? -9.424 3.815 19.694 1.00 89.62 83 GLN A O 1
ATOM 616 N N . VAL A 1 84 ? -7.836 5.039 18.678 1.00 90.31 84 VAL A N 1
ATOM 617 C CA . VAL A 1 84 ? -7.308 5.659 19.906 1.00 90.31 84 VAL A CA 1
ATOM 618 C C . VAL A 1 84 ? -8.296 6.655 20.520 1.00 90.31 84 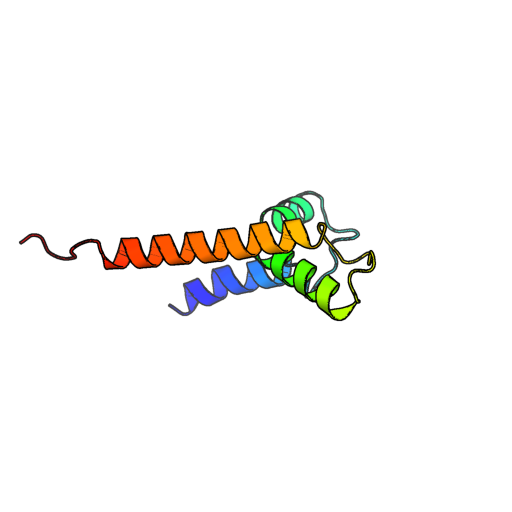VAL A C 1
ATOM 620 O O . VAL A 1 84 ? -8.388 6.764 21.738 1.00 90.31 84 VAL A O 1
ATOM 623 N N . ARG A 1 85 ? -9.060 7.378 19.692 1.00 88.44 85 ARG A N 1
ATOM 624 C CA . ARG A 1 85 ? -10.060 8.358 20.156 1.00 88.44 85 ARG A CA 1
ATOM 625 C C . ARG A 1 85 ? -11.327 7.728 20.731 1.00 88.44 85 ARG A C 1
ATOM 627 O O . ARG A 1 85 ? -12.120 8.445 21.337 1.00 88.44 85 ARG A O 1
ATOM 634 N N . ARG A 1 86 ? -11.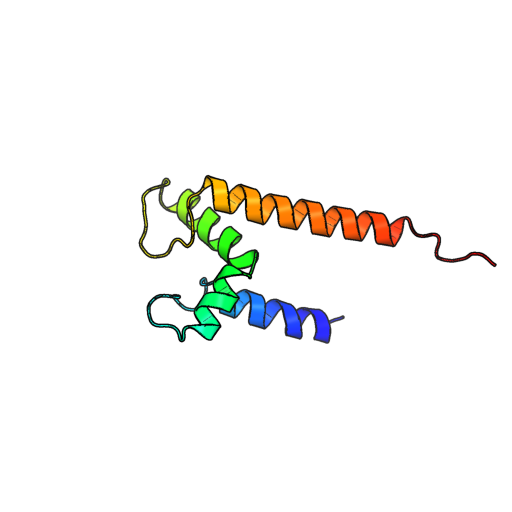555 6.428 20.531 1.00 80.62 86 ARG A N 1
ATOM 635 C CA . ARG A 1 86 ? -12.691 5.727 21.137 1.00 80.62 86 ARG A CA 1
ATOM 636 C C . ARG A 1 86 ? -12.441 5.625 22.648 1.00 80.62 86 ARG A C 1
ATOM 638 O O . ARG A 1 86 ? -11.455 5.002 23.035 1.00 80.62 86 ARG A O 1
ATOM 645 N N . PRO A 1 87 ? -13.278 6.240 23.506 1.00 72.44 87 PRO A N 1
ATOM 646 C CA . PRO A 1 87 ? -13.093 6.154 24.948 1.00 72.44 87 PRO A CA 1
ATOM 647 C C . PRO A 1 87 ? -13.212 4.687 25.372 1.00 72.44 87 PRO A C 1
ATOM 649 O O . PRO A 1 87 ? -14.246 4.057 25.168 1.00 72.44 87 PRO A O 1
ATOM 652 N N . PHE A 1 88 ? -12.129 4.140 25.925 1.00 64.69 88 PHE A N 1
ATOM 653 C CA . PHE A 1 88 ? -12.028 2.729 26.305 1.00 64.69 88 PHE A CA 1
ATOM 654 C C . PHE A 1 88 ? -12.858 2.360 27.549 1.00 64.69 88 PHE A C 1
ATOM 656 O O . PHE A 1 88 ? -13.023 1.175 27.816 1.00 64.69 88 PHE A O 1
ATOM 663 N N . PHE A 1 89 ? -13.425 3.334 28.272 1.00 62.78 89 PHE A N 1
ATOM 664 C CA . PHE A 1 89 ? -14.281 3.094 29.436 1.00 62.78 89 PHE A CA 1
ATOM 665 C C . PHE A 1 89 ? -15.423 4.119 29.494 1.00 62.78 89 PHE A C 1
ATOM 667 O O . PHE A 1 89 ? -15.202 5.295 29.776 1.00 62.78 89 PHE A O 1
ATOM 674 N N . GLN A 1 90 ? -16.647 3.668 29.212 1.00 62.16 90 GLN A N 1
ATOM 675 C CA . GLN A 1 90 ? -17.850 4.205 29.848 1.00 62.16 90 GLN A CA 1
ATOM 676 C C . GLN A 1 90 ? -18.216 3.219 30.963 1.00 62.16 90 GLN A C 1
ATOM 678 O O . GLN A 1 90 ? -18.871 2.211 30.707 1.00 62.16 90 GLN A O 1
ATOM 683 N N . THR A 1 91 ? -17.717 3.474 32.168 1.00 57.41 91 THR A N 1
ATOM 684 C CA . THR A 1 91 ? -18.203 2.884 33.424 1.00 57.41 91 THR A CA 1
ATOM 685 C C . THR A 1 91 ? -18.492 4.018 34.377 1.00 57.41 91 THR A C 1
ATOM 687 O O . THR A 1 91 ? -17.590 4.883 34.480 1.00 57.41 91 THR A O 1
#

Secondary structure (DSSP, 8-state):
-HHHHHHHHHHHHHTTTSSS-STT--HHHHHHHHH-HHHHHHHHHHHHHTTT---TT-SS-HHHHHHHHHHHHHHHHHHHHHHHHS-S---

Radius of gyration: 16.35 Å; chains: 1; bounding box: 33×27×52 Å

Foldseek 3Di:
DVCVCCVPVVVLVVLLCPVPAPVPDDPVSVVVNVVRLSVLVVLLVVCVVVVQDDDPRHDDHNVVSCCSNVVVVVVVVVVVVVVVPPPPDPD

Sequence (91 aa):
FHAIMNLFLLPLWFLSGAMFPISGAAPVLQALVWVNPVSYAVSGLRHGLHGFAETPAVLAGPAVCLVVTGGFALLTLAVAVWQVRRPFFQT

pLDDT: mean 83.06, std 8.39, range [57.41, 95.69]